Protein AF-A0AAJ6MKK3-F1 (afdb_monomer_lite)

Structure (mmCIF, N/CA/C/O backbone):
data_AF-A0AAJ6MKK3-F1
#
_entry.id   AF-A0AAJ6MKK3-F1
#
loop_
_atom_site.group_PDB
_atom_site.id
_atom_site.type_symbol
_atom_site.label_atom_id
_atom_site.label_alt_id
_atom_site.label_comp_id
_atom_site.label_asym_id
_atom_site.label_entity_id
_atom_site.label_seq_id
_atom_site.pdbx_PDB_ins_code
_atom_site.Cartn_x
_atom_site.Cartn_y
_atom_site.Cartn_z
_atom_site.occupancy
_atom_site.B_iso_or_equiv
_atom_site.auth_seq_id
_atom_site.auth_comp_id
_atom_site.auth_asym_id
_atom_site.auth_atom_id
_atom_site.pdbx_PDB_model_num
ATOM 1 N N . MET A 1 1 ? 11.737 -14.777 19.377 1.00 61.69 1 MET A N 1
ATOM 2 C CA . MET A 1 1 ? 11.879 -13.973 18.139 1.00 61.69 1 MET A CA 1
ATOM 3 C C . MET A 1 1 ? 10.540 -13.552 17.527 1.00 61.69 1 MET A C 1
ATOM 5 O O . MET A 1 1 ? 10.315 -12.358 17.410 1.00 61.69 1 MET A O 1
ATOM 9 N N . ARG A 1 2 ? 9.603 -14.472 17.226 1.00 81.38 2 ARG A N 1
ATOM 10 C CA . ARG A 1 2 ? 8.302 -14.130 16.594 1.00 81.38 2 ARG A CA 1
ATOM 11 C C . ARG A 1 2 ? 7.477 -13.063 17.336 1.00 81.38 2 ARG A C 1
ATOM 13 O O . ARG A 1 2 ? 6.936 -12.172 16.697 1.00 81.38 2 ARG A O 1
ATOM 20 N N . ARG A 1 3 ? 7.441 -13.103 18.675 1.00 85.81 3 ARG A N 1
ATOM 21 C CA . ARG A 1 3 ? 6.690 -12.134 19.501 1.00 85.81 3 ARG A CA 1
ATOM 22 C C . ARG A 1 3 ? 7.144 -10.683 19.306 1.00 85.81 3 ARG A C 1
ATOM 24 O O . ARG A 1 3 ? 6.312 -9.789 19.322 1.00 85.81 3 ARG A O 1
ATOM 31 N N . GLN A 1 4 ? 8.441 -10.453 19.106 1.00 90.12 4 GLN A N 1
ATOM 32 C CA . GLN A 1 4 ? 8.979 -9.101 18.949 1.00 90.12 4 GLN A CA 1
ATOM 33 C C . GLN A 1 4 ? 8.592 -8.495 17.596 1.00 90.12 4 GLN A C 1
ATOM 35 O O . GLN A 1 4 ? 8.199 -7.338 17.549 1.00 90.12 4 GLN A O 1
ATOM 40 N N . ILE A 1 5 ? 8.617 -9.296 16.525 1.00 92.31 5 ILE A N 1
ATOM 41 C CA . ILE A 1 5 ? 8.187 -8.869 15.184 1.00 92.31 5 ILE A CA 1
ATOM 42 C C . ILE A 1 5 ? 6.691 -8.542 15.180 1.00 92.31 5 ILE A C 1
ATOM 44 O O . ILE A 1 5 ? 6.290 -7.494 14.688 1.00 92.31 5 ILE A O 1
ATOM 48 N N . VAL A 1 6 ? 5.868 -9.410 15.779 1.00 91.31 6 VAL A N 1
ATOM 49 C CA . VAL A 1 6 ? 4.420 -9.170 15.891 1.00 91.31 6 VAL A CA 1
ATOM 50 C C . VAL A 1 6 ? 4.145 -7.894 16.683 1.00 91.31 6 VAL A C 1
ATOM 52 O O . VAL A 1 6 ? 3.340 -7.073 16.261 1.00 91.31 6 VAL A O 1
ATOM 55 N N . HIS A 1 7 ? 4.848 -7.688 17.798 1.00 90.75 7 HIS A N 1
ATOM 56 C CA . HIS A 1 7 ? 4.680 -6.485 18.604 1.00 90.75 7 HIS A CA 1
ATOM 57 C C . HIS A 1 7 ? 5.099 -5.212 17.854 1.00 90.75 7 HIS A C 1
ATOM 59 O O . HIS A 1 7 ? 4.369 -4.229 17.881 1.00 90.75 7 HIS A O 1
ATOM 65 N N . GLN A 1 8 ? 6.223 -5.237 17.131 1.00 93.94 8 GLN A N 1
ATOM 66 C CA . GLN A 1 8 ? 6.649 -4.118 16.281 1.00 93.94 8 GLN A CA 1
ATOM 67 C C . GLN A 1 8 ? 5.628 -3.816 15.176 1.00 93.94 8 GLN A C 1
ATOM 69 O O . GLN A 1 8 ? 5.343 -2.651 14.914 1.00 93.94 8 GLN A O 1
ATOM 74 N N . GLY A 1 9 ? 5.038 -4.852 14.571 1.00 93.94 9 GLY A N 1
ATOM 75 C CA . GLY A 1 9 ? 3.957 -4.701 13.597 1.00 93.94 9 GLY A CA 1
ATOM 76 C C . GLY A 1 9 ? 2.71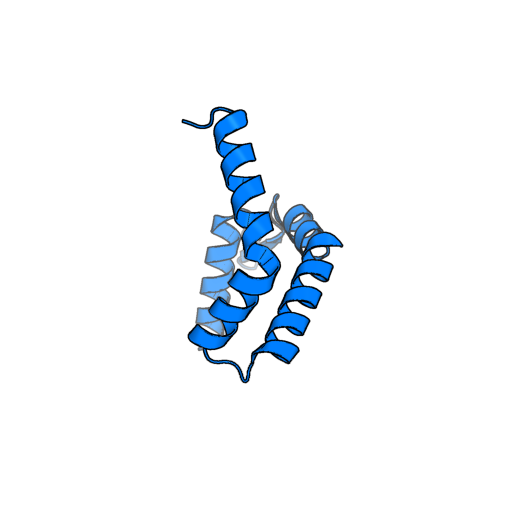5 -4.041 14.197 1.00 93.94 9 GLY A C 1
ATOM 77 O O . GLY A 1 9 ? 2.195 -3.093 13.618 1.00 93.94 9 GLY A O 1
ATOM 78 N N . LEU A 1 10 ? 2.288 -4.475 15.386 1.00 93.38 10 LEU A N 1
ATOM 79 C CA . LEU A 1 10 ? 1.158 -3.868 16.098 1.00 93.38 10 LEU A CA 1
ATOM 80 C C . LEU A 1 10 ? 1.420 -2.396 16.432 1.00 93.38 10 LEU A C 1
ATOM 82 O O . LEU A 1 10 ? 0.551 -1.564 16.206 1.00 93.38 10 LEU A O 1
ATOM 86 N N . VAL A 1 11 ? 2.623 -2.054 16.903 1.00 94.19 11 VAL A N 1
ATOM 87 C CA . VAL A 1 11 ? 3.005 -0.656 17.172 1.00 94.19 11 VAL A CA 1
ATOM 88 C C . VAL A 1 11 ? 2.935 0.197 15.904 1.00 94.19 11 VAL A C 1
ATOM 90 O O . VAL A 1 11 ? 2.423 1.313 15.941 1.00 94.19 11 VAL A O 1
ATOM 93 N N . LEU A 1 12 ? 3.397 -0.332 14.769 1.00 95.12 12 LEU A N 1
ATOM 94 C CA . LEU A 1 12 ? 3.336 0.362 13.482 1.00 95.12 12 LEU A CA 1
ATOM 95 C C . LEU A 1 12 ? 1.898 0.567 12.978 1.00 95.12 12 LEU A C 1
ATOM 97 O O . LEU A 1 12 ? 1.605 1.587 12.354 1.00 95.12 12 LEU A O 1
ATOM 101 N N . MET A 1 13 ? 1.024 -0.413 13.212 1.00 95.50 13 MET A N 1
ATOM 102 C CA . MET A 1 13 ? -0.390 -0.353 12.836 1.00 95.50 13 MET A CA 1
ATOM 103 C C . MET A 1 13 ? -1.167 0.626 13.721 1.00 95.50 13 MET A C 1
ATOM 105 O O . MET A 1 13 ? -1.958 1.409 13.200 1.00 95.50 13 MET A O 1
ATOM 109 N N . MET A 1 14 ? -0.884 0.648 15.027 1.00 94.69 14 MET A N 1
ATOM 110 C CA . MET A 1 14 ? -1.441 1.639 15.954 1.00 94.69 14 MET A CA 1
ATOM 111 C C . MET A 1 14 ? -1.007 3.064 15.588 1.00 94.69 14 MET A C 1
ATOM 113 O O . MET A 1 14 ? -1.816 3.976 15.649 1.00 94.69 14 MET A O 1
ATOM 117 N N . SER A 1 15 ? 0.229 3.276 15.111 1.00 94.75 15 SER A N 1
ATOM 118 C CA . SER A 1 15 ? 0.702 4.613 14.698 1.00 94.75 15 SER A CA 1
ATOM 119 C C . SER A 1 15 ? 0.001 5.191 13.454 1.00 94.75 15 SER A C 1
ATOM 121 O O . SER A 1 15 ? 0.396 6.255 12.979 1.00 94.75 15 SER A O 1
ATOM 123 N N . ARG A 1 16 ? -0.920 4.441 12.843 1.00 94.12 16 ARG A N 1
ATOM 124 C CA . ARG A 1 16 ? -1.682 4.800 11.636 1.00 94.12 16 ARG A CA 1
ATOM 125 C C . ARG A 1 16 ? -3.188 4.588 11.830 1.00 94.12 16 ARG A C 1
ATOM 127 O O . ARG A 1 16 ? -3.916 4.546 10.841 1.00 94.12 16 ARG A O 1
ATOM 134 N N . ASP A 1 17 ? -3.623 4.377 13.073 1.00 94.19 17 ASP A N 1
ATOM 135 C CA . ASP A 1 17 ? -5.017 4.098 13.444 1.00 94.19 17 ASP A CA 1
ATOM 136 C C . ASP A 1 17 ? -5.613 2.888 12.697 1.00 94.19 17 ASP A C 1
ATOM 138 O O . ASP A 1 17 ? -6.806 2.818 12.406 1.00 94.19 17 ASP A O 1
ATOM 142 N N . LEU A 1 18 ? -4.761 1.915 12.346 1.00 95.62 18 LEU A N 1
ATOM 143 C CA . LEU A 1 18 ? -5.179 0.652 11.724 1.00 95.62 18 LEU A CA 1
ATOM 144 C C . LEU A 1 18 ? -5.544 -0.400 12.775 1.00 95.62 18 LEU A C 1
ATOM 146 O O . LEU A 1 18 ? -6.290 -1.335 12.500 1.00 95.62 18 LEU A O 1
ATOM 150 N N . VAL A 1 19 ? -4.985 -0.273 13.974 1.00 96.31 19 VAL A N 1
ATOM 151 C CA . VAL A 1 19 ? -5.252 -1.142 15.118 1.00 96.31 19 VAL A CA 1
ATOM 152 C C . VAL A 1 19 ? -5.425 -0.257 16.338 1.00 96.31 19 VAL A C 1
ATOM 154 O O . VAL A 1 19 ? -4.645 0.669 16.535 1.00 96.31 19 VAL A O 1
ATOM 157 N N . GLU A 1 20 ? -6.398 -0.585 17.173 1.00 95.12 20 GLU A N 1
ATOM 158 C CA . GLU A 1 20 ? -6.611 0.029 18.480 1.00 95.12 20 GLU A CA 1
ATOM 159 C C . GLU A 1 20 ? -6.444 -1.017 19.580 1.00 95.12 20 GLU A C 1
ATOM 161 O O . GLU A 1 20 ? -6.565 -2.225 19.349 1.00 95.12 20 GLU A O 1
ATOM 166 N N . GLN A 1 21 ? -6.114 -0.553 20.781 1.00 93.31 21 GLN A N 1
ATOM 167 C CA . GLN A 1 21 ? -5.920 -1.406 21.943 1.00 93.31 21 GLN A CA 1
ATOM 168 C C . GLN A 1 21 ? -6.964 -1.078 23.004 1.00 93.31 21 GLN A C 1
ATOM 170 O O . GLN A 1 21 ? -6.986 0.030 23.536 1.00 93.31 21 GLN A O 1
ATOM 175 N N . GLU A 1 22 ? -7.769 -2.072 23.363 1.00 92.56 22 GLU A N 1
ATOM 176 C CA . GLU A 1 22 ? -8.807 -1.946 24.380 1.00 92.56 22 GLU A CA 1
ATOM 177 C C . GLU A 1 22 ? -8.464 -2.789 25.618 1.00 92.56 22 GLU A C 1
ATOM 179 O O . GLU A 1 22 ? -8.121 -3.973 25.496 1.00 92.56 22 GLU A O 1
ATOM 184 N N . PRO A 1 23 ? -8.539 -2.216 26.831 1.00 89.38 23 PRO A N 1
ATOM 185 C CA . PRO A 1 23 ? -8.408 -2.988 28.056 1.00 89.38 23 PRO A CA 1
ATOM 186 C C . PRO A 1 23 ? -9.651 -3.863 28.271 1.00 89.38 23 PRO A C 1
ATOM 188 O O . PRO A 1 23 ? -10.785 -3.402 28.177 1.00 89.38 23 PRO A O 1
ATOM 191 N N . GLN A 1 24 ? -9.427 -5.126 28.617 1.00 90.31 24 GLN A N 1
ATOM 192 C CA . GLN A 1 24 ? -10.449 -6.101 28.991 1.00 90.31 24 GLN A CA 1
ATOM 193 C C . GLN A 1 24 ? -10.105 -6.758 30.327 1.00 90.31 24 GLN A C 1
ATOM 195 O O . GLN A 1 24 ? -8.958 -6.752 30.772 1.00 90.31 24 GLN A O 1
ATOM 200 N N . GLU A 1 25 ? -11.098 -7.396 30.946 1.00 86.19 25 GLU A N 1
ATOM 201 C CA . GLU A 1 25 ? -10.945 -8.076 32.241 1.00 86.19 25 GLU A CA 1
ATOM 202 C C . GLU A 1 25 ? -9.798 -9.105 32.257 1.00 86.19 25 GLU A C 1
ATOM 204 O O . GLU A 1 25 ? -9.136 -9.280 33.277 1.00 86.19 25 GLU A O 1
ATOM 209 N N . ALA A 1 26 ? -9.518 -9.750 31.118 1.00 85.00 26 ALA A N 1
ATOM 210 C CA . ALA A 1 26 ? -8.455 -10.747 30.971 1.00 85.00 26 ALA A CA 1
ATOM 211 C C . ALA A 1 26 ? -7.135 -10.195 30.386 1.00 85.00 26 ALA A C 1
ATOM 213 O O . ALA A 1 26 ? -6.198 -10.967 30.167 1.00 85.00 26 ALA A O 1
ATOM 214 N N . GLY A 1 27 ? -7.038 -8.889 30.110 1.00 88.06 27 GLY A N 1
ATOM 215 C CA . GLY A 1 27 ? -5.830 -8.273 29.559 1.00 88.06 27 GLY A CA 1
ATOM 216 C C . GLY A 1 27 ? -6.104 -7.193 28.517 1.00 88.06 27 GLY A C 1
ATOM 217 O O . GLY A 1 27 ? -6.866 -6.265 28.750 1.00 88.06 27 GLY A O 1
ATOM 218 N N . LEU A 1 28 ? -5.414 -7.276 27.380 1.00 88.06 28 LEU A N 1
ATOM 219 C CA . LEU A 1 28 ? -5.477 -6.281 26.308 1.00 88.06 28 LEU A CA 1
ATOM 220 C C . LEU A 1 28 ? -5.985 -6.959 25.038 1.00 88.06 28 LEU A C 1
ATOM 222 O O . LEU A 1 28 ? -5.409 -7.960 24.605 1.00 88.06 28 LEU A O 1
ATOM 226 N N . MET A 1 29 ? -7.036 -6.403 24.447 1.00 91.12 29 MET A N 1
ATOM 227 C CA . MET A 1 29 ? -7.559 -6.814 23.150 1.00 91.12 29 MET A CA 1
ATOM 228 C C . MET A 1 29 ? -7.088 -5.827 22.080 1.00 91.12 29 MET A C 1
ATOM 230 O O . MET A 1 29 ? -6.999 -4.628 22.330 1.00 91.12 29 MET A O 1
ATOM 234 N N . TYR A 1 30 ? -6.764 -6.340 20.895 1.00 92.50 30 TYR A N 1
ATOM 235 C CA . TYR A 1 30 ? -6.448 -5.521 19.728 1.00 92.50 30 TYR A CA 1
ATOM 236 C C . TYR A 1 30 ? -7.611 -5.605 18.748 1.00 92.50 30 TYR A C 1
ATOM 238 O O . TYR A 1 30 ? -8.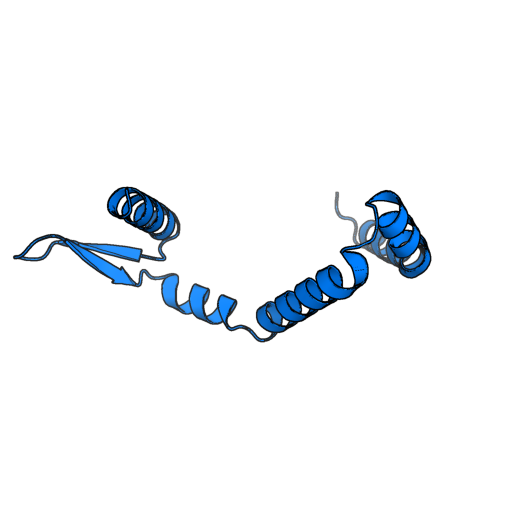012 -6.710 18.372 1.00 92.50 30 TYR A O 1
ATOM 246 N N . VAL A 1 31 ? -8.140 -4.455 18.353 1.00 94.06 31 VAL A N 1
ATOM 247 C CA . VAL A 1 31 ? -9.299 -4.334 17.464 1.00 94.06 31 VAL A CA 1
ATOM 248 C C . VAL A 1 31 ? -8.938 -3.505 16.236 1.00 94.06 31 VAL A C 1
ATOM 250 O O . VAL A 1 31 ? -7.897 -2.848 16.201 1.00 94.06 31 VAL A O 1
ATOM 253 N N . ALA A 1 32 ? -9.759 -3.591 15.191 1.00 95.19 32 ALA A N 1
ATOM 254 C CA . ALA A 1 32 ? -9.583 -2.778 13.995 1.00 95.19 32 ALA A CA 1
ATOM 255 C C . ALA A 1 32 ? -9.808 -1.301 14.347 1.00 95.19 32 ALA A C 1
ATOM 257 O O . ALA A 1 32 ? -10.852 -0.973 14.907 1.00 95.19 32 ALA A O 1
ATOM 258 N N . GLY A 1 33 ? -8.831 -0.449 14.033 1.00 93.75 33 GLY A N 1
ATOM 259 C CA . GLY A 1 33 ? -8.967 0.996 14.218 1.00 93.75 33 GLY A CA 1
ATOM 260 C C . GLY A 1 33 ? -9.789 1.650 13.108 1.00 93.75 33 GLY A C 1
ATOM 261 O O . GLY A 1 33 ? -10.106 1.012 12.098 1.00 93.75 33 GLY A O 1
ATOM 262 N N . GLU A 1 34 ? -10.103 2.933 13.273 1.00 94.06 34 GLU A N 1
ATOM 263 C CA . GLU A 1 34 ? -10.935 3.713 12.339 1.00 94.06 34 GLU A CA 1
ATOM 264 C C . GLU A 1 34 ? -10.497 3.588 10.864 1.00 94.06 34 GLU A C 1
ATOM 266 O O . GLU A 1 34 ? -11.328 3.413 9.968 1.00 94.06 34 GLU A O 1
ATOM 271 N N . ASN A 1 35 ? -9.188 3.593 10.596 1.00 94.31 35 ASN A N 1
ATOM 272 C CA . ASN A 1 35 ? -8.653 3.554 9.232 1.00 94.31 35 ASN A CA 1
ATOM 273 C C . ASN A 1 35 ? -8.511 2.135 8.661 1.00 94.31 35 ASN A C 1
ATOM 275 O O . ASN A 1 35 ? -8.167 1.978 7.486 1.00 94.31 35 ASN A O 1
ATOM 279 N N . ALA A 1 36 ? -8.755 1.093 9.459 1.00 94.38 36 ALA A N 1
ATOM 280 C CA . ALA A 1 36 ? -8.468 -0.287 9.080 1.00 94.38 36 ALA A CA 1
ATOM 281 C C . ALA A 1 36 ? -9.269 -0.748 7.856 1.00 94.38 36 ALA A C 1
ATOM 283 O O . ALA A 1 36 ? -8.698 -1.327 6.933 1.00 94.38 36 ALA A O 1
ATOM 284 N N . ALA A 1 37 ? -10.577 -0.470 7.831 1.00 93.88 37 ALA A N 1
ATOM 285 C CA . ALA A 1 37 ? -11.457 -0.887 6.740 1.00 93.88 37 ALA A CA 1
ATOM 286 C C . ALA A 1 37 ? -11.068 -0.208 5.417 1.00 93.88 37 ALA A C 1
ATOM 288 O O . ALA A 1 37 ? -10.764 -0.888 4.443 1.00 93.88 37 ALA A O 1
ATOM 289 N N . THR A 1 38 ? -10.953 1.123 5.417 1.00 93.12 38 THR A N 1
ATOM 290 C CA . THR A 1 38 ? -10.536 1.907 4.243 1.00 93.12 38 THR A CA 1
ATOM 291 C C . THR A 1 38 ? -9.158 1.487 3.729 1.00 93.12 38 THR A C 1
ATOM 293 O O . THR A 1 38 ? -8.928 1.424 2.521 1.00 93.12 38 THR A O 1
ATOM 296 N N . PHE A 1 39 ? -8.222 1.185 4.633 1.00 91.94 39 PHE A N 1
ATOM 297 C CA . PHE A 1 39 ? -6.899 0.698 4.258 1.00 91.94 39 PHE A CA 1
ATOM 298 C C . PHE A 1 39 ? -6.965 -0.670 3.568 1.00 91.94 39 PHE A C 1
ATOM 300 O O . PHE A 1 39 ? -6.303 -0.867 2.548 1.00 91.94 39 PHE A O 1
ATOM 307 N N . LEU A 1 40 ? -7.775 -1.600 4.082 1.00 91.00 40 LEU A N 1
ATOM 308 C CA . LEU A 1 40 ? -7.992 -2.904 3.451 1.00 91.00 40 LEU A CA 1
ATOM 309 C C . LEU A 1 40 ? -8.669 -2.763 2.082 1.00 91.00 40 LEU A C 1
ATOM 311 O O . LEU A 1 40 ? -8.194 -3.350 1.112 1.00 91.00 40 LEU A O 1
ATOM 315 N N . ASP A 1 41 ? -9.683 -1.906 1.963 1.00 92.81 41 ASP A N 1
ATOM 316 C CA . ASP A 1 41 ? -10.345 -1.624 0.684 1.00 92.81 41 ASP A CA 1
ATOM 317 C C . ASP A 1 41 ? -9.366 -1.047 -0.351 1.00 92.81 41 ASP A C 1
ATOM 319 O O . ASP A 1 41 ? -9.413 -1.386 -1.536 1.00 92.81 41 ASP A O 1
ATOM 323 N N . ALA A 1 42 ? -8.429 -0.197 0.080 1.00 90.06 42 ALA A N 1
ATOM 324 C CA . ALA A 1 42 ? -7.373 0.318 -0.786 1.00 90.06 42 ALA A CA 1
ATOM 325 C C . ALA A 1 42 ? -6.399 -0.787 -1.235 1.00 90.06 42 ALA A C 1
ATOM 327 O O . ALA A 1 42 ? -5.949 -0.772 -2.388 1.00 90.06 42 ALA A O 1
ATOM 328 N N . LEU A 1 43 ? -6.096 -1.754 -0.360 1.00 88.75 43 LEU A N 1
ATOM 329 C CA . LEU A 1 43 ? -5.256 -2.909 -0.687 1.00 88.75 43 LEU A CA 1
ATOM 330 C C . LEU A 1 43 ? -5.907 -3.846 -1.712 1.00 88.75 43 LEU A C 1
ATOM 332 O O . LEU A 1 43 ? -5.213 -4.356 -2.595 1.00 88.75 43 LEU A O 1
ATOM 336 N N . ASP A 1 44 ? -7.223 -4.011 -1.634 1.00 89.75 44 ASP A N 1
ATOM 337 C CA . ASP A 1 44 ? -8.004 -4.828 -2.570 1.00 89.75 44 ASP A CA 1
ATOM 338 C C . ASP A 1 44 ? -8.543 -4.025 -3.761 1.00 89.75 44 ASP A C 1
ATOM 340 O O . ASP A 1 44 ? -9.245 -4.549 -4.634 1.00 89.75 44 ASP A O 1
ATOM 344 N N . SER A 1 45 ? -8.180 -2.744 -3.852 1.00 93.25 45 SER A N 1
ATOM 345 C CA . SER A 1 45 ? -8.596 -1.900 -4.960 1.00 93.25 45 SER A CA 1
ATOM 346 C C . SER A 1 45 ? -8.108 -2.468 -6.292 1.00 93.25 45 SER A C 1
ATOM 348 O O . SER A 1 45 ? -6.959 -2.893 -6.458 1.00 93.25 45 SER A O 1
ATOM 350 N N . SER A 1 46 ? -8.974 -2.397 -7.306 1.00 92.31 46 SER A N 1
ATOM 351 C CA . SER A 1 46 ? -8.622 -2.834 -8.664 1.00 92.31 46 SER A CA 1
ATOM 352 C C . SER A 1 46 ? -7.370 -2.133 -9.209 1.00 92.31 46 SER A C 1
ATOM 354 O O . SER A 1 46 ? -6.648 -2.701 -10.027 1.00 92.31 46 SER A O 1
ATOM 356 N N . TYR A 1 47 ? -7.101 -0.907 -8.749 1.00 91.56 47 TYR A N 1
ATOM 357 C CA . TYR A 1 47 ? -5.894 -0.165 -9.079 1.00 91.56 47 TYR A CA 1
ATOM 358 C C . TYR A 1 47 ? -4.644 -0.837 -8.507 1.00 91.56 47 TYR A C 1
ATOM 360 O O . TYR A 1 47 ? -3.716 -1.122 -9.265 1.00 91.56 47 TYR A O 1
ATOM 368 N N . LEU A 1 48 ? -4.621 -1.127 -7.200 1.00 91.75 48 LEU A N 1
ATOM 369 C CA . LEU A 1 48 ? -3.445 -1.718 -6.567 1.00 91.75 48 LEU A CA 1
ATOM 370 C C . LEU A 1 48 ? -3.168 -3.127 -7.099 1.00 91.75 48 LEU A C 1
ATOM 372 O O . LEU A 1 48 ? -2.012 -3.465 -7.351 1.00 91.75 48 LEU A O 1
ATOM 376 N N . LEU A 1 49 ? -4.212 -3.920 -7.352 1.00 93.69 49 LEU A N 1
ATOM 377 C CA . LEU A 1 49 ? -4.073 -5.237 -7.980 1.00 93.69 49 LEU A CA 1
ATOM 378 C C . LEU A 1 49 ? -3.417 -5.132 -9.365 1.00 93.69 49 LEU A C 1
ATOM 380 O O . LEU A 1 49 ? -2.393 -5.766 -9.613 1.00 93.69 49 LEU A O 1
ATOM 384 N N . LYS A 1 50 ? -3.915 -4.236 -10.227 1.00 95.12 50 LYS A N 1
ATOM 385 C CA . LYS A 1 50 ? -3.311 -3.984 -11.547 1.00 95.12 50 LYS A CA 1
ATOM 386 C C . LYS A 1 50 ? -1.880 -3.456 -11.450 1.00 95.12 50 LYS A C 1
ATOM 388 O O . LYS A 1 50 ? -1.065 -3.747 -12.324 1.00 95.12 50 LYS A O 1
ATOM 393 N N . LEU A 1 51 ? -1.564 -2.662 -10.427 1.00 93.75 51 LEU A N 1
ATOM 394 C CA . LEU A 1 51 ? -0.207 -2.168 -10.204 1.00 93.75 51 LEU A CA 1
ATOM 395 C C . LEU A 1 51 ? 0.745 -3.313 -9.836 1.00 93.75 51 LEU A C 1
ATOM 397 O O . LEU A 1 51 ? 1.847 -3.381 -10.378 1.00 93.75 51 LEU A O 1
ATOM 401 N N . LYS A 1 52 ? 0.307 -4.242 -8.979 1.00 93.69 52 LYS A N 1
ATOM 402 C CA . LYS A 1 52 ? 1.072 -5.451 -8.636 1.00 93.69 52 LYS A CA 1
ATOM 403 C C . LYS A 1 52 ? 1.283 -6.343 -9.856 1.00 93.69 52 LYS A C 1
ATOM 405 O O . LYS A 1 52 ? 2.403 -6.794 -10.074 1.00 93.69 52 LYS A O 1
ATOM 410 N N . ASP A 1 53 ? 0.261 -6.527 -10.688 1.00 95.38 53 ASP A N 1
ATOM 411 C CA . ASP A 1 53 ? 0.382 -7.296 -11.933 1.00 95.38 53 ASP A CA 1
ATOM 412 C C . ASP A 1 53 ? 1.429 -6.691 -12.875 1.00 95.38 53 ASP A C 1
ATOM 414 O O . ASP A 1 53 ? 2.274 -7.404 -13.415 1.00 95.38 53 ASP A O 1
ATOM 418 N N . ARG A 1 54 ? 1.433 -5.360 -13.024 1.00 93.56 54 ARG A N 1
ATOM 419 C CA . ARG A 1 54 ? 2.437 -4.640 -13.825 1.00 93.56 54 ARG A CA 1
ATOM 420 C C . ARG A 1 54 ? 3.840 -4.765 -13.242 1.00 93.56 54 ARG A C 1
ATOM 422 O O . ARG A 1 54 ? 4.779 -4.960 -14.003 1.00 93.56 54 ARG A O 1
ATOM 429 N N . ALA A 1 55 ? 3.988 -4.672 -11.921 1.00 92.50 55 ALA A N 1
ATOM 430 C CA . ALA A 1 55 ? 5.277 -4.855 -11.257 1.00 92.50 55 ALA A CA 1
ATOM 431 C C . ALA A 1 55 ? 5.813 -6.283 -11.456 1.00 92.50 55 ALA A C 1
ATOM 433 O O . ALA A 1 55 ? 6.980 -6.459 -11.794 1.00 92.50 55 ALA A O 1
ATOM 434 N N . ASN A 1 56 ? 4.950 -7.294 -11.331 1.00 94.50 56 ASN A N 1
ATOM 435 C CA . ASN A 1 56 ? 5.307 -8.688 -11.596 1.00 94.50 56 ASN A CA 1
ATOM 436 C C . ASN A 1 56 ? 5.712 -8.900 -13.057 1.00 94.50 56 ASN A C 1
ATOM 438 O O . ASN A 1 56 ? 6.720 -9.552 -13.324 1.00 94.50 56 ASN A O 1
ATOM 442 N N . TRP A 1 57 ? 4.960 -8.325 -14.000 1.00 93.25 57 TRP A N 1
ATOM 443 C CA . TRP A 1 57 ? 5.319 -8.349 -15.416 1.00 93.25 57 TRP A CA 1
ATOM 444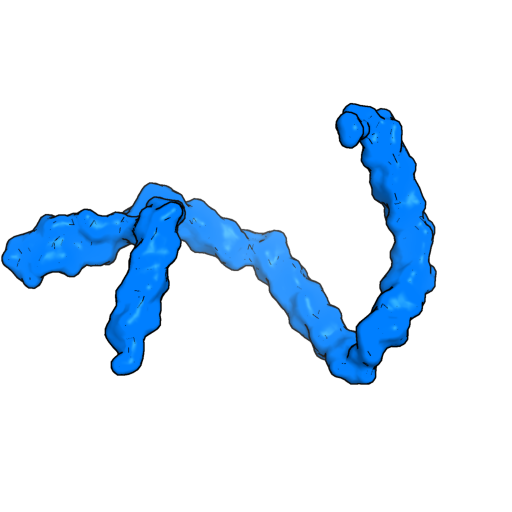 C C . TRP A 1 57 ? 6.679 -7.684 -15.665 1.00 93.25 57 TRP A C 1
ATOM 446 O O . TRP A 1 57 ? 7.515 -8.256 -16.360 1.00 93.25 57 TRP A O 1
ATOM 456 N N . LEU A 1 58 ? 6.927 -6.520 -15.053 1.00 89.75 58 LEU A N 1
ATOM 457 C CA . LEU A 1 58 ? 8.181 -5.780 -15.189 1.00 89.75 58 LEU A CA 1
ATOM 458 C C . LEU A 1 58 ? 9.367 -6.615 -14.699 1.00 89.75 58 LEU A C 1
ATOM 460 O O . LEU A 1 58 ? 10.351 -6.753 -15.413 1.00 89.75 58 LEU A O 1
ATOM 464 N N . ILE A 1 59 ? 9.255 -7.214 -13.513 1.00 89.06 59 ILE A N 1
ATOM 465 C CA . ILE A 1 59 ? 10.294 -8.091 -12.961 1.00 89.06 59 ILE A CA 1
ATOM 466 C C . ILE A 1 59 ? 10.495 -9.306 -13.873 1.00 89.06 59 ILE A C 1
ATOM 468 O O . ILE A 1 59 ? 11.626 -9.636 -14.213 1.00 89.06 59 ILE A O 1
ATOM 472 N N . GLY A 1 60 ? 9.417 -9.955 -14.317 1.00 89.81 60 GLY A N 1
ATOM 473 C CA . GLY A 1 60 ? 9.508 -11.120 -15.197 1.00 89.81 60 GLY A CA 1
ATOM 474 C C . GLY A 1 60 ? 10.185 -10.819 -16.535 1.00 89.81 60 GLY A C 1
ATOM 475 O O . GLY A 1 60 ? 10.934 -11.652 -17.032 1.00 89.81 60 GLY A O 1
ATOM 476 N N . HIS A 1 61 ? 9.957 -9.633 -17.101 1.00 85.12 61 HIS A N 1
ATOM 477 C CA . HIS A 1 61 ? 10.518 -9.254 -18.396 1.00 85.12 61 HIS A CA 1
ATOM 478 C C . HIS A 1 61 ? 11.926 -8.658 -18.297 1.00 85.12 61 HIS A C 1
ATOM 480 O O . HIS A 1 61 ? 12.743 -8.891 -19.180 1.00 85.12 61 HIS A O 1
ATOM 486 N N . PHE A 1 62 ? 12.214 -7.901 -17.234 1.00 84.75 62 PHE A N 1
ATOM 487 C CA . PHE A 1 62 ? 13.452 -7.130 -17.102 1.00 84.75 62 PHE A CA 1
ATOM 488 C C . PHE A 1 62 ? 14.426 -7.659 -16.040 1.00 84.75 62 PHE A C 1
ATOM 490 O O . PHE A 1 62 ? 15.466 -7.047 -15.827 1.00 84.75 62 PHE A O 1
ATOM 497 N N . SER A 1 63 ? 14.142 -8.786 -15.382 1.00 83.69 63 SER A N 1
ATOM 498 C CA . SER A 1 63 ? 15.011 -9.343 -14.324 1.00 83.69 63 SER A CA 1
ATOM 499 C C . SER A 1 63 ? 16.436 -9.681 -14.772 1.00 83.69 63 SER A C 1
ATOM 501 O O . SER A 1 63 ? 17.339 -9.676 -13.940 1.00 83.69 63 SER A O 1
ATOM 503 N N . GLU A 1 64 ? 16.646 -9.964 -16.057 1.00 86.88 64 GLU A N 1
ATOM 504 C CA . GLU A 1 64 ? 17.967 -10.279 -16.622 1.00 86.88 64 GLU A CA 1
ATOM 505 C C . GLU A 1 64 ? 18.726 -9.042 -17.125 1.00 86.88 64 GLU A C 1
ATOM 507 O O . GLU A 1 64 ? 19.889 -9.145 -17.512 1.00 86.88 64 GLU A O 1
ATOM 512 N N . TYR A 1 65 ? 18.087 -7.872 -17.118 1.00 86.50 65 TYR A N 1
ATOM 513 C CA . TYR A 1 65 ? 18.671 -6.639 -17.625 1.00 86.50 65 TYR A CA 1
ATOM 514 C C . TYR A 1 65 ? 19.483 -5.962 -16.529 1.00 86.50 65 TYR A C 1
ATOM 516 O O . TYR A 1 65 ? 19.063 -5.868 -15.374 1.00 86.50 65 TYR A O 1
ATOM 524 N N . THR A 1 66 ? 20.631 -5.412 -16.904 1.00 87.44 66 THR A N 1
ATOM 525 C CA . THR A 1 66 ? 21.333 -4.456 -16.047 1.00 87.44 66 THR A CA 1
ATOM 526 C C . THR A 1 66 ? 20.552 -3.145 -15.959 1.00 87.44 66 THR A C 1
ATOM 528 O O . THR A 1 66 ? 19.819 -2.771 -16.880 1.00 87.44 66 THR A O 1
ATOM 531 N N . ASP A 1 67 ? 20.772 -2.377 -14.888 1.00 83.62 67 ASP A N 1
ATOM 532 C CA . ASP A 1 67 ? 20.169 -1.047 -14.729 1.00 83.62 67 ASP A CA 1
ATOM 533 C C . ASP A 1 67 ? 20.424 -0.139 -15.946 1.00 83.62 67 ASP A C 1
ATOM 535 O O . ASP A 1 67 ? 19.578 0.678 -16.310 1.00 83.62 67 ASP A O 1
ATOM 539 N N . ALA A 1 68 ? 21.584 -0.274 -16.598 1.00 86.69 68 ALA A N 1
ATOM 540 C CA . ALA A 1 68 ? 21.934 0.499 -17.786 1.00 86.69 68 ALA A CA 1
ATOM 541 C C . ALA A 1 68 ? 21.074 0.118 -19.003 1.00 86.69 68 ALA A C 1
ATOM 543 O O . ALA A 1 68 ? 20.572 1.004 -19.697 1.00 86.69 68 ALA A O 1
ATOM 544 N N . GLU A 1 69 ? 20.868 -1.178 -19.241 1.00 87.12 69 GLU A N 1
ATOM 545 C CA . GLU A 1 69 ? 20.045 -1.678 -20.349 1.00 87.12 69 GLU A CA 1
ATOM 546 C C . GLU A 1 69 ? 18.565 -1.360 -20.125 1.00 87.12 69 GLU A C 1
ATOM 548 O O . GLU A 1 69 ? 17.890 -0.883 -21.040 1.00 87.12 69 GLU A O 1
ATOM 553 N N . PHE A 1 70 ? 18.078 -1.521 -18.892 1.00 85.12 70 PHE A N 1
ATOM 554 C CA . PHE A 1 70 ? 16.726 -1.116 -18.516 1.00 85.12 70 PHE A CA 1
ATOM 555 C C . PHE A 1 70 ? 16.503 0.384 -18.759 1.00 85.12 70 PHE A C 1
ATOM 557 O O . PHE A 1 70 ? 15.543 0.776 -19.425 1.00 85.12 70 PHE A O 1
ATOM 564 N N . ASN A 1 71 ? 17.422 1.241 -18.298 1.00 82.81 71 ASN A N 1
ATOM 565 C CA . ASN A 1 71 ? 17.332 2.687 -18.515 1.00 82.81 71 ASN A CA 1
ATOM 5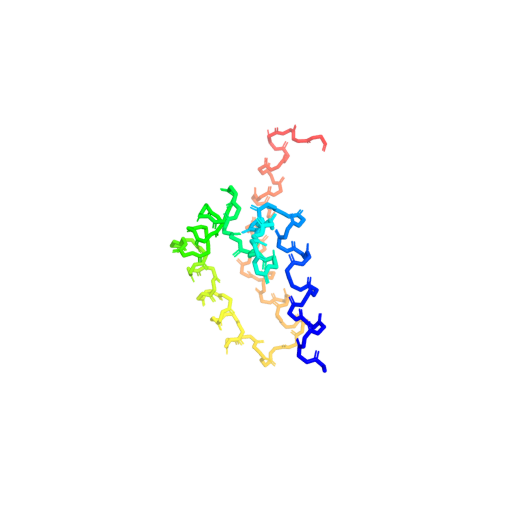66 C C . ASN A 1 71 ? 17.397 3.075 -19.998 1.00 82.81 71 ASN A C 1
ATOM 568 O O . ASN A 1 71 ? 16.706 4.010 -20.409 1.00 82.81 71 ASN A O 1
ATOM 572 N N . ALA A 1 72 ? 18.204 2.385 -20.807 1.00 86.44 72 ALA A N 1
ATOM 573 C CA . ALA A 1 72 ? 18.265 2.624 -22.247 1.00 86.44 72 ALA A CA 1
ATOM 574 C C . ALA A 1 72 ? 16.920 2.313 -22.923 1.00 86.44 72 ALA A C 1
ATOM 576 O O . ALA A 1 72 ? 16.425 3.125 -23.705 1.00 86.44 72 ALA A O 1
ATOM 577 N N . ILE A 1 73 ? 16.288 1.196 -22.553 1.00 83.62 73 ILE A N 1
ATOM 578 C CA . ILE A 1 73 ? 14.969 0.787 -23.053 1.00 83.62 73 ILE A CA 1
ATOM 579 C C . ILE A 1 73 ? 13.889 1.781 -22.627 1.00 83.62 73 ILE A C 1
ATOM 581 O O . ILE A 1 73 ? 13.127 2.264 -23.465 1.00 83.62 73 ILE A O 1
ATOM 585 N N . ILE A 1 74 ? 13.845 2.146 -21.344 1.00 81.50 74 ILE A N 1
ATOM 586 C CA . ILE A 1 74 ? 12.884 3.134 -20.844 1.00 81.50 74 ILE A CA 1
ATOM 587 C C . ILE A 1 74 ? 13.046 4.462 -21.592 1.00 81.50 74 ILE A C 1
ATOM 589 O O . ILE A 1 74 ? 12.056 5.028 -22.046 1.00 81.50 74 ILE A O 1
ATOM 593 N N . ARG A 1 75 ? 14.276 4.940 -21.808 1.00 81.62 75 ARG A N 1
ATOM 594 C CA . ARG A 1 75 ? 14.528 6.170 -22.579 1.00 81.62 75 ARG A CA 1
ATOM 595 C C . ARG A 1 75 ? 14.129 6.047 -24.048 1.00 81.62 75 ARG A C 1
ATOM 597 O O . ARG A 1 75 ? 13.662 7.029 -24.615 1.00 81.62 75 ARG A O 1
ATOM 604 N N . GLN A 1 76 ? 14.284 4.875 -24.656 1.00 82.00 76 GLN A N 1
ATOM 605 C CA . GLN A 1 76 ? 13.887 4.634 -26.043 1.00 82.00 76 GLN A CA 1
ATOM 606 C C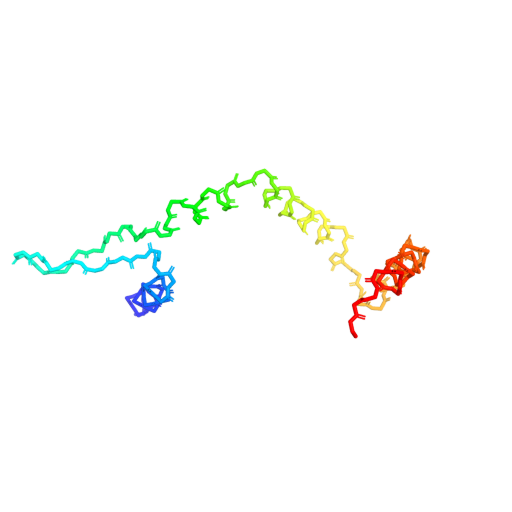 . GLN A 1 76 ? 12.362 4.682 -26.222 1.00 82.00 76 GLN A C 1
ATOM 608 O O . GLN A 1 76 ? 11.884 5.298 -27.171 1.00 82.00 76 GLN A O 1
ATOM 613 N N . TYR A 1 77 ? 11.600 4.058 -25.320 1.00 75.94 77 TYR A N 1
ATOM 614 C CA . TYR A 1 77 ? 10.136 3.992 -25.429 1.00 75.94 77 TYR A CA 1
ATOM 615 C C . TYR A 1 77 ? 9.422 5.214 -24.837 1.00 75.94 77 TYR A C 1
ATOM 617 O O . TYR A 1 77 ? 8.399 5.639 -25.366 1.00 75.94 77 TYR A O 1
ATOM 625 N N . PHE A 1 78 ? 9.961 5.805 -23.768 1.00 71.31 78 PHE A N 1
ATOM 626 C CA . PHE A 1 78 ? 9.342 6.918 -23.035 1.00 71.31 78 PHE A CA 1
ATOM 627 C C . PHE A 1 78 ? 10.058 8.260 -23.227 1.00 71.31 78 PHE A C 1
ATOM 629 O O . PHE A 1 78 ? 9.689 9.244 -22.589 1.00 71.31 78 PHE A O 1
ATOM 636 N N . GLY A 1 79 ? 11.055 8.339 -24.113 1.00 64.19 79 GLY A N 1
ATOM 637 C CA . GLY A 1 79 ? 11.789 9.578 -24.388 1.00 64.19 79 GLY A CA 1
ATOM 638 C C . GLY A 1 79 ? 10.891 10.732 -24.842 1.00 64.19 79 GLY A C 1
ATOM 639 O O . GLY A 1 79 ? 11.111 11.863 -24.427 1.00 64.19 79 GLY A O 1
ATOM 640 N N . ALA A 1 80 ? 9.842 10.444 -25.619 1.00 60.69 80 ALA A N 1
ATOM 641 C CA . ALA A 1 80 ? 8.825 11.431 -25.994 1.00 60.69 80 ALA A CA 1
ATOM 642 C C . ALA A 1 80 ? 7.817 11.707 -24.859 1.00 60.69 80 ALA A C 1
ATOM 644 O O . ALA A 1 80 ? 7.432 12.849 -24.637 1.00 60.69 80 ALA A O 1
ATOM 645 N N . TRP A 1 81 ? 7.455 10.682 -24.081 1.00 57.12 81 TRP A N 1
ATOM 646 C CA . TRP A 1 81 ? 6.492 10.788 -22.977 1.00 57.12 81 TRP A CA 1
ATOM 647 C C . TRP A 1 81 ? 7.015 11.677 -21.833 1.00 57.12 81 TRP A C 1
ATOM 649 O O . TRP A 1 81 ? 6.284 12.500 -21.296 1.00 57.12 81 TRP A O 1
ATOM 659 N N . MET A 1 82 ? 8.311 11.592 -21.506 1.00 57.41 82 MET A N 1
ATOM 660 C CA . MET A 1 82 ? 8.966 12.475 -20.524 1.00 57.41 82 MET A CA 1
ATOM 661 C C . MET A 1 82 ? 8.923 13.962 -20.916 1.00 57.41 82 MET A C 1
ATOM 663 O O . MET A 1 82 ? 8.873 14.814 -20.033 1.00 57.41 82 MET A O 1
ATOM 667 N N . ILE A 1 83 ? 8.938 14.280 -22.216 1.00 60.75 83 ILE A N 1
ATOM 668 C CA . ILE A 1 83 ? 8.857 15.665 -22.706 1.00 60.75 83 ILE A CA 1
ATOM 669 C C . ILE A 1 83 ? 7.446 16.217 -22.477 1.00 60.75 83 ILE A C 1
ATOM 671 O O . ILE A 1 83 ? 7.305 17.323 -21.962 1.00 60.75 83 ILE A O 1
ATOM 675 N N . GLU A 1 84 ? 6.411 15.424 -22.762 1.00 58.19 84 GLU A N 1
ATOM 676 C CA . GLU A 1 84 ? 5.010 15.828 -22.589 1.00 58.19 84 GLU A CA 1
ATOM 677 C C . GLU A 1 84 ? 4.636 16.063 -21.117 1.00 58.19 84 GLU A C 1
ATOM 679 O O . GLU A 1 84 ? 3.944 17.032 -20.814 1.00 58.19 84 GLU A O 1
ATOM 684 N N . PHE A 1 85 ? 5.129 15.245 -20.177 1.00 60.28 85 PHE A N 1
ATOM 685 C CA . PHE A 1 85 ? 4.890 15.480 -18.743 1.00 60.28 85 PHE A CA 1
ATOM 686 C C . PHE A 1 85 ? 5.649 16.703 -18.207 1.00 60.28 85 PHE A C 1
ATOM 688 O O . PHE A 1 85 ? 5.099 17.437 -17.389 1.00 60.28 85 PHE A O 1
ATOM 695 N N . GLN A 1 86 ? 6.862 16.982 -18.700 1.00 59.56 86 GLN A N 1
ATOM 696 C CA . GLN A 1 86 ? 7.592 18.209 -18.349 1.00 59.56 86 GLN A CA 1
ATOM 697 C C . GLN A 1 86 ? 6.942 19.471 -18.937 1.00 59.56 86 GLN A C 1
ATOM 699 O O . GLN A 1 86 ? 6.926 20.517 -18.288 1.00 59.56 86 GLN A O 1
ATOM 704 N N . GLU A 1 87 ? 6.412 19.402 -20.160 1.00 58.94 87 GLU A N 1
ATOM 705 C CA . GLU A 1 87 ? 5.627 20.492 -20.751 1.00 58.94 87 GLU A CA 1
ATOM 706 C C . GLU A 1 87 ? 4.303 20.688 -20.017 1.00 58.94 87 GLU A C 1
ATOM 708 O O . GLU A 1 87 ? 3.925 21.830 -19.749 1.00 58.94 87 GLU A O 1
ATOM 713 N N . PHE A 1 88 ? 3.644 19.595 -19.623 1.00 56.34 88 PHE A N 1
ATOM 714 C CA . PHE A 1 88 ? 2.449 19.643 -18.794 1.00 56.34 88 PHE A CA 1
ATOM 715 C C . PHE A 1 88 ? 2.755 20.361 -17.478 1.00 56.34 88 PHE A C 1
ATOM 717 O O . PHE A 1 88 ? 2.161 21.407 -17.251 1.00 56.34 88 PHE A O 1
ATOM 724 N N . GLU A 1 89 ? 3.745 19.923 -16.691 1.00 57.94 89 GLU A N 1
ATOM 725 C CA . GLU A 1 89 ? 4.163 20.575 -15.435 1.00 57.94 89 GLU A CA 1
ATOM 726 C C . GLU A 1 89 ? 4.509 22.067 -15.601 1.00 57.94 89 GLU A C 1
ATOM 728 O O . GLU A 1 89 ? 4.090 22.891 -14.784 1.00 57.94 89 GLU A O 1
ATOM 733 N N . ARG A 1 90 ? 5.197 22.447 -16.689 1.00 58.03 90 ARG A N 1
ATOM 734 C CA . ARG A 1 90 ? 5.483 23.861 -17.010 1.00 58.03 90 ARG A CA 1
ATOM 735 C C . ARG A 1 90 ? 4.231 24.659 -17.376 1.00 58.03 90 ARG A C 1
ATOM 737 O O . ARG A 1 90 ? 4.188 25.857 -17.111 1.00 58.03 90 ARG A O 1
ATOM 744 N N . SER A 1 91 ? 3.230 24.026 -17.985 1.00 60.62 91 SER A N 1
ATOM 745 C CA . SER A 1 91 ? 1.987 24.685 -18.410 1.00 60.62 91 SER A CA 1
ATOM 746 C C . SER A 1 91 ? 1.002 24.930 -17.261 1.00 60.62 91 SER A C 1
ATOM 748 O O . SER A 1 91 ? 0.263 25.911 -17.302 1.00 60.62 91 SER A O 1
ATOM 750 N N . ILE A 1 92 ? 1.011 24.083 -16.223 1.00 67.62 92 ILE A N 1
ATOM 751 C CA . ILE A 1 92 ? 0.123 24.217 -15.049 1.00 67.62 92 ILE A CA 1
ATOM 752 C C . ILE A 1 92 ? 0.688 25.135 -13.960 1.00 67.62 92 ILE A C 1
ATOM 754 O O . ILE A 1 92 ? -0.004 25.387 -12.977 1.00 67.62 92 ILE A O 1
ATOM 758 N N . GLY A 1 93 ? 1.911 25.651 -14.123 1.00 58.44 93 GLY A N 1
ATOM 759 C CA . GLY A 1 93 ? 2.504 26.604 -13.187 1.00 58.44 93 GLY A CA 1
ATOM 760 C C . GLY A 1 93 ? 2.579 26.069 -11.756 1.00 58.44 93 GLY A C 1
ATOM 761 O O . GLY A 1 93 ? 2.145 26.746 -10.825 1.00 58.44 93 GLY A O 1
ATOM 762 N N . ALA A 1 94 ? 3.098 24.855 -11.567 1.00 52.88 94 ALA A N 1
ATOM 763 C CA . ALA A 1 94 ? 3.580 24.470 -10.242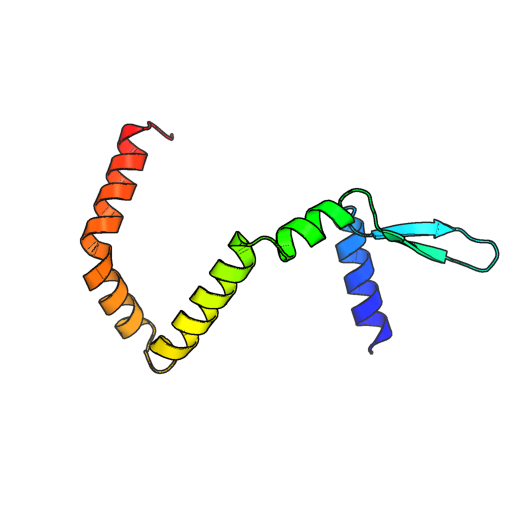 1.00 52.88 94 ALA A CA 1
ATOM 764 C C . ALA A 1 94 ? 4.853 25.293 -9.927 1.00 52.88 94 ALA A C 1
ATOM 766 O O . ALA A 1 94 ? 5.612 25.565 -10.860 1.00 52.88 94 ALA A O 1
ATOM 767 N N . PRO A 1 95 ? 5.053 25.753 -8.676 1.00 50.25 95 PRO A N 1
ATOM 768 C CA . PRO A 1 95 ? 6.162 26.642 -8.320 1.00 50.25 95 PRO A CA 1
ATOM 769 C C . PRO A 1 95 ? 7.546 26.041 -8.588 1.00 50.25 95 PRO A C 1
ATOM 771 O O . PRO A 1 95 ? 7.697 24.806 -8.450 1.00 50.25 95 PRO A O 1
#

pLDDT: mean 84.23, std 13.1, range [50.25, 96.31]

Foldseek 3Di:
DVVVVVVVVQVVCVVVQQWDWDADPVGIDIDGGPCNVVVVCVCVDPVVVVVVVVVVVCCVVCVPPDPVRVVVVCCVVCVVVVVVVVVVCVVVDDD

Sequence (95 aa):
MRRQIVHQGLVLMMSRDLVEQEPQEAGLMYVAGENAATFLDALDSSYLLKLKDRANWLIGHFSEYTDAEFNAIIRQYFGAWMIEFQEFERSIGAP

Secondary structure (DSSP, 8-state):
-HHHHHHHHHHHHHTTTSEEEEEETTEEEEEE-TTHHHHHHHHT-HHHHHHHHHHHHHHHHHTTS-HHHHHHHHHHHHHHHHHHHHHHHHHTT--

Radius of gyration: 21.85 Å; chains: 1; bounding box: 33×41×58 Å